Protein AF-A0A2T3NPB7-F1 (afdb_monomer)

Mean predicted aligned error: 5.7 Å

Nearest PDB structures (foldseek):
  2kkh-assembly1_A  TM=6.138E-01  e=2.465E-01  Arabidopsis thaliana
  1p8g-assembly1_A  TM=6.344E-01  e=1.487E+00  Bacillus subtilis
  8bwf-assembly10_J  TM=5.837E-01  e=1.698E+00  Homo sapiens
  2m88-assembly1_A  TM=4.924E-01  e=1.698E+00  Saccharomyces cerevisiae
  9esi-assembly1_M  TM=3.949E-01  e=1.698E+00  Schizosaccharomyces pombe

Sequence (69 aa):
MASLNRNEIEQALLKIPALKHYKINNATGSLLVEYDATLIKPQLLEALFSRSDQEAKQACYALSAYLAL

Foldseek 3Di:
DDPPDPVVVVVLQVLQQQWDDWDQDPVVRDIDTDGDCVQPPVVLVVQCPDPDPVSVVVSVVVVCVSRVD

Secondary structure (DSSP, 8-state):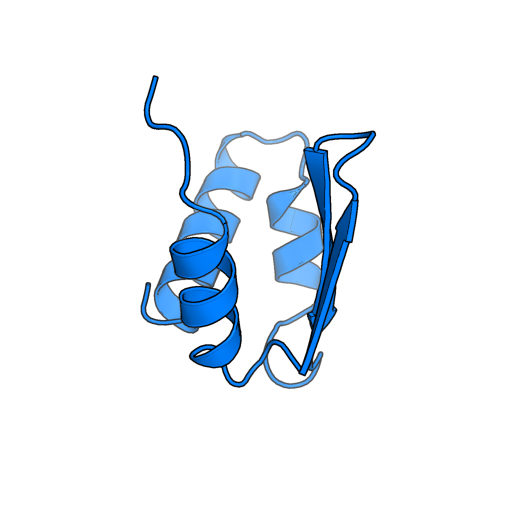
-----HHHHHHHHHT-TTEEEEEEETTTTEEEEEE-TTTS-HHHHHHHT-S-HHHHHHHHHHHHHHHT-

Solvent-accessible surface area (backbone atoms only — not comparable to full-atom values): 4188 Å² total; per-residue (Å²): 129,87,77,80,50,66,69,59,54,56,57,52,49,74,71,30,88,44,48,76,48,74,48,78,40,81,92,76,75,44,77,47,72,45,62,41,62,93,69,48,53,65,68,47,58,53,31,43,71,41,93,44,68,69,50,17,50,51,26,48,52,56,48,30,65,72,62,75,101

pLDDT: mean 84.39, std 10.93, range [40.19, 96.88]

Radius of gyration: 12.95 Å; Cα contacts (8 Å, |Δi|>4): 57; chains: 1; bounding box: 33×30×30 Å

Organism: NCBI:txid1342794

Structure (mmCIF, N/CA/C/O backbone):
data_AF-A0A2T3NPB7-F1
#
_entry.id   AF-A0A2T3NPB7-F1
#
loop_
_atom_site.group_PDB
_atom_site.id
_atom_site.type_symbol
_atom_site.label_atom_id
_atom_site.label_alt_id
_atom_site.label_comp_id
_atom_site.label_asym_id
_atom_site.label_entity_id
_atom_site.label_seq_id
_atom_site.pdbx_PDB_ins_code
_atom_site.Cartn_x
_atom_site.Cartn_y
_atom_site.Cartn_z
_atom_site.occupancy
_atom_site.B_iso_or_equiv
_atom_site.auth_seq_id
_atom_site.auth_comp_id
_atom_site.auth_asym_id
_atom_site.auth_atom_id
_atom_site.pdbx_PDB_model_num
ATOM 1 N N . MET A 1 1 ? 23.443 6.587 -4.590 1.00 40.19 1 MET A N 1
ATOM 2 C CA . MET A 1 1 ? 21.971 6.471 -4.653 1.00 40.19 1 MET A CA 1
ATOM 3 C C . MET A 1 1 ? 21.651 5.010 -4.416 1.00 40.19 1 MET A C 1
ATOM 5 O O . MET A 1 1 ? 22.207 4.187 -5.131 1.00 40.19 1 MET A O 1
ATOM 9 N N . ALA A 1 2 ? 20.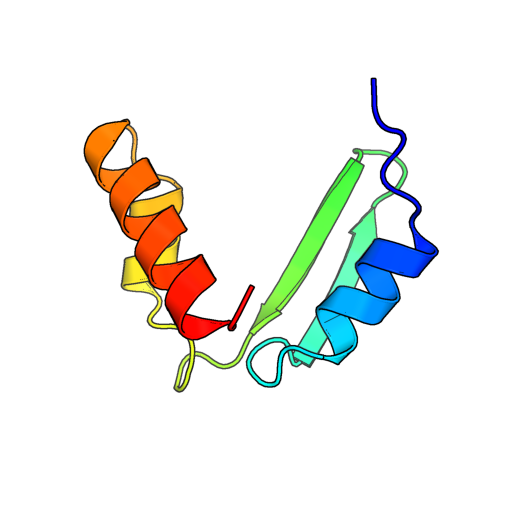902 4.672 -3.366 1.00 44.91 2 ALA A N 1
ATOM 10 C CA . ALA A 1 2 ? 20.569 3.279 -3.088 1.00 44.91 2 ALA A CA 1
ATOM 11 C C . ALA A 1 2 ? 19.689 2.756 -4.230 1.00 44.91 2 ALA A C 1
ATOM 13 O O . ALA A 1 2 ? 18.579 3.245 -4.432 1.00 44.91 2 ALA A O 1
ATOM 14 N N . SER A 1 3 ? 20.204 1.817 -5.018 1.00 56.28 3 SER A N 1
ATOM 15 C CA . SER A 1 3 ? 19.386 1.046 -5.944 1.00 56.28 3 SER A CA 1
ATOM 16 C C . SER A 1 3 ? 18.480 0.163 -5.098 1.00 56.28 3 SER A C 1
ATOM 18 O O . SER A 1 3 ? 18.926 -0.863 -4.590 1.00 56.28 3 SER A O 1
ATOM 20 N N . LEU A 1 4 ? 17.240 0.603 -4.888 1.00 60.94 4 LEU A N 1
ATOM 21 C CA . LEU A 1 4 ? 16.197 -0.211 -4.276 1.00 60.94 4 LEU A CA 1
ATOM 22 C C . LEU A 1 4 ? 16.103 -1.526 -5.054 1.00 60.94 4 LEU A C 1
ATOM 24 O O . LEU A 1 4 ? 15.721 -1.544 -6.227 1.00 60.94 4 LEU A O 1
ATOM 28 N N . ASN A 1 5 ? 16.527 -2.619 -4.423 1.00 76.25 5 ASN A N 1
ATOM 29 C CA . ASN A 1 5 ? 16.521 -3.925 -5.048 1.00 76.25 5 ASN A CA 1
ATOM 30 C C . ASN A 1 5 ? 15.066 -4.369 -5.190 1.00 76.25 5 ASN A C 1
ATOM 32 O O . ASN A 1 5 ? 14.334 -4.484 -4.207 1.00 76.25 5 ASN A O 1
ATOM 36 N N . ARG A 1 6 ? 14.640 -4.618 -6.427 1.00 75.44 6 ARG A N 1
ATOM 37 C CA . ARG A 1 6 ? 13.274 -5.035 -6.745 1.00 75.44 6 ARG A CA 1
ATOM 38 C C . ARG A 1 6 ? 12.821 -6.221 -5.896 1.00 75.44 6 ARG A C 1
ATOM 40 O O . ARG A 1 6 ? 11.709 -6.198 -5.385 1.00 75.44 6 ARG A O 1
ATOM 47 N N . ASN A 1 7 ? 13.690 -7.213 -5.714 1.00 80.25 7 ASN A N 1
ATOM 48 C CA . ASN A 1 7 ? 13.369 -8.379 -4.899 1.00 80.25 7 ASN A CA 1
ATOM 49 C C . ASN A 1 7 ? 13.074 -7.983 -3.449 1.00 80.25 7 ASN A C 1
ATOM 51 O O . ASN A 1 7 ? 12.173 -8.541 -2.837 1.00 80.25 7 ASN A O 1
ATOM 55 N N . GLU A 1 8 ? 13.800 -7.012 -2.898 1.00 82.00 8 GLU A N 1
ATOM 56 C CA . GLU A 1 8 ? 13.562 -6.537 -1.534 1.00 82.00 8 GLU A CA 1
ATOM 57 C C . GLU A 1 8 ? 12.225 -5.798 -1.428 1.00 82.00 8 GLU A C 1
ATOM 59 O O . GLU A 1 8 ? 11.492 -6.019 -0.466 1.00 82.00 8 GLU A O 1
ATOM 64 N N . ILE A 1 9 ? 11.860 -4.998 -2.440 1.00 81.06 9 ILE A N 1
ATOM 65 C CA . ILE A 1 9 ? 10.543 -4.348 -2.512 1.00 81.06 9 ILE A CA 1
ATOM 66 C C . ILE A 1 9 ? 9.432 -5.399 -2.577 1.00 81.06 9 ILE A C 1
ATOM 68 O O . ILE A 1 9 ? 8.497 -5.356 -1.785 1.00 81.06 9 ILE A O 1
ATOM 72 N N . GLU A 1 10 ? 9.533 -6.357 -3.496 1.00 82.38 10 GLU A N 1
ATOM 73 C CA . GLU A 1 10 ? 8.518 -7.397 -3.688 1.00 82.38 10 GLU A CA 1
ATOM 74 C C . GLU A 1 10 ? 8.345 -8.244 -2.416 1.00 82.38 10 GLU A C 1
ATOM 76 O O . GLU A 1 10 ? 7.220 -8.494 -1.983 1.00 82.38 10 GLU A O 1
ATOM 81 N N . GLN A 1 11 ? 9.445 -8.605 -1.748 1.00 83.62 11 GLN A N 1
ATOM 82 C CA . GLN A 1 11 ? 9.413 -9.324 -0.471 1.00 83.62 11 GLN A CA 1
ATOM 83 C C . GLN A 1 1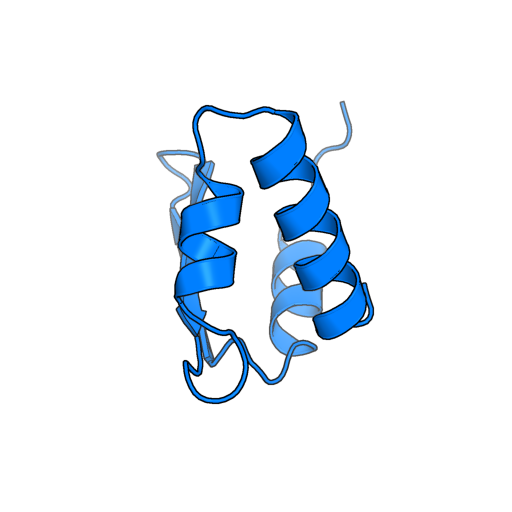1 ? 8.855 -8.482 0.682 1.00 83.62 11 GLN A C 1
ATOM 85 O O . GLN A 1 11 ? 8.193 -9.028 1.563 1.00 83.62 11 GLN A O 1
ATOM 90 N N . ALA A 1 12 ? 9.108 -7.173 0.707 1.00 82.44 12 ALA A N 1
ATOM 91 C CA . ALA A 1 12 ? 8.537 -6.282 1.712 1.00 82.44 12 ALA A CA 1
ATOM 92 C C . ALA A 1 12 ? 7.021 -6.135 1.529 1.00 82.44 12 ALA A C 1
ATOM 94 O O . ALA A 1 12 ? 6.281 -6.257 2.499 1.00 82.44 12 ALA A O 1
ATOM 95 N N . LEU A 1 13 ? 6.549 -5.956 0.291 1.00 83.06 13 LEU A N 1
ATOM 96 C CA . LEU A 1 13 ? 5.123 -5.803 -0.017 1.00 83.06 13 LEU A CA 1
ATOM 97 C C . LEU A 1 13 ? 4.305 -7.038 0.387 1.00 83.06 13 LEU A C 1
ATOM 99 O O . LEU A 1 13 ? 3.218 -6.890 0.936 1.00 83.06 13 LEU A O 1
ATOM 103 N N . LEU A 1 14 ? 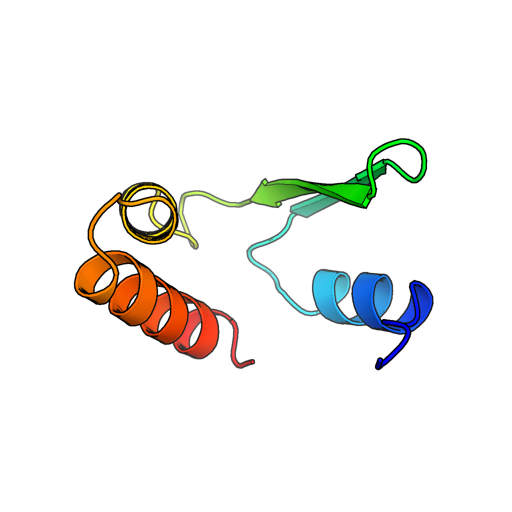4.847 -8.246 0.192 1.00 83.38 14 LEU A N 1
ATOM 104 C CA . LEU A 1 14 ? 4.195 -9.501 0.598 1.00 83.38 14 LEU A CA 1
ATOM 105 C C . LEU A 1 14 ? 3.997 -9.633 2.116 1.00 83.38 14 LEU A C 1
ATOM 107 O O . LEU A 1 14 ? 3.135 -10.390 2.558 1.00 83.38 14 LEU A O 1
ATOM 111 N N . LYS A 1 15 ? 4.789 -8.919 2.923 1.00 85.00 15 LYS A N 1
ATOM 112 C CA . LYS A 1 15 ? 4.700 -8.966 4.390 1.00 85.00 15 LYS A CA 1
ATOM 113 C C . LYS A 1 15 ? 3.618 -8.054 4.952 1.00 85.00 15 LYS A C 1
ATOM 115 O O . LYS A 1 15 ? 3.384 -8.090 6.155 1.00 85.00 15 LYS A O 1
ATOM 120 N N . ILE A 1 16 ? 2.975 -7.246 4.112 1.00 85.06 16 ILE A N 1
ATOM 121 C CA . ILE A 1 16 ? 2.022 -6.229 4.538 1.00 85.06 16 ILE A CA 1
ATOM 122 C C . ILE A 1 16 ? 0.600 -6.737 4.248 1.00 85.06 16 ILE A C 1
ATOM 124 O O . ILE A 1 16 ? 0.153 -6.666 3.106 1.00 85.06 16 ILE A O 1
ATOM 128 N N . PRO A 1 17 ? -0.165 -7.206 5.256 1.00 83.56 17 PRO A N 1
ATOM 129 C CA . PRO A 1 17 ? -1.460 -7.873 5.037 1.00 83.56 17 PRO A CA 1
ATOM 130 C C . PRO A 1 17 ? -2.527 -6.988 4.380 1.00 83.56 17 PRO A C 1
ATOM 132 O O . PRO A 1 17 ? -3.497 -7.486 3.793 1.00 83.56 17 PRO A O 1
ATOM 135 N N . ALA A 1 18 ? -2.358 -5.672 4.517 1.00 87.56 18 ALA A N 1
ATOM 136 C CA . ALA A 1 18 ? 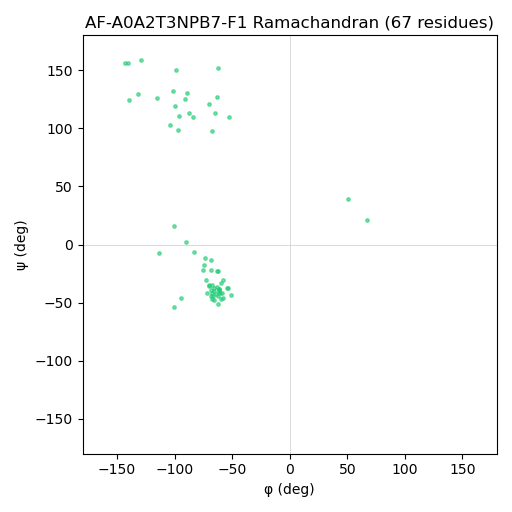-3.225 -4.671 3.925 1.00 87.56 18 ALA A CA 1
ATOM 137 C C . ALA A 1 18 ? -3.014 -4.506 2.414 1.00 87.56 18 ALA A C 1
ATOM 139 O O . ALA A 1 18 ? -3.902 -3.972 1.757 1.00 87.56 18 ALA A O 1
ATOM 140 N N . LEU A 1 19 ? -1.892 -4.966 1.851 1.00 88.31 19 LEU A N 1
ATOM 141 C CA . LEU A 1 19 ? -1.617 -4.912 0.415 1.00 88.31 19 LEU A CA 1
ATOM 142 C C . LEU A 1 19 ? -1.928 -6.285 -0.185 1.00 88.31 19 LEU A C 1
ATOM 144 O O . LEU A 1 19 ? -1.357 -7.293 0.222 1.00 88.31 19 LEU A O 1
ATOM 148 N N . LYS A 1 20 ? -2.878 -6.343 -1.119 1.00 86.94 20 LYS A N 1
ATOM 149 C CA . LYS A 1 20 ? -3.371 -7.609 -1.683 1.00 86.94 20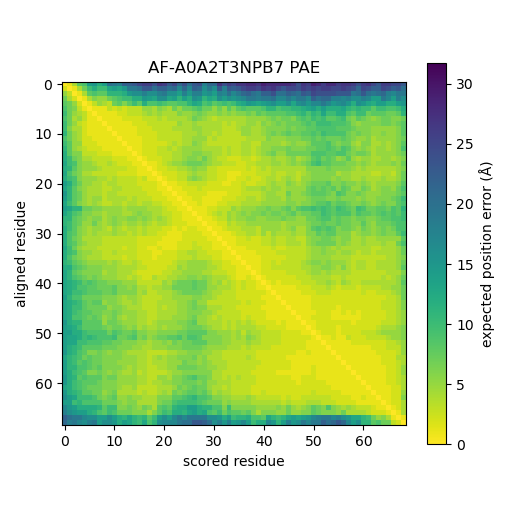 LYS A CA 1
ATOM 150 C C . LYS A 1 20 ? -2.643 -7.978 -2.964 1.00 86.94 20 LYS A C 1
ATOM 152 O O . LYS A 1 20 ? -2.191 -9.110 -3.105 1.00 86.94 20 LYS A O 1
ATOM 157 N N . HIS A 1 21 ? -2.484 -7.013 -3.864 1.00 88.50 21 HIS A N 1
ATOM 158 C CA . HIS A 1 21 ? -1.774 -7.198 -5.123 1.00 88.50 21 HIS A CA 1
ATOM 159 C C . HIS A 1 21 ? -0.943 -5.968 -5.453 1.00 88.50 21 HIS A C 1
ATOM 161 O O . HIS A 1 21 ? -1.248 -4.856 -5.024 1.00 88.50 21 HIS A O 1
ATOM 167 N N . TYR A 1 22 ? 0.097 -6.160 -6.256 1.00 89.06 22 TYR A N 1
ATOM 168 C CA . TYR A 1 22 ? 0.906 -5.062 -6.754 1.00 89.06 22 TYR A CA 1
ATOM 169 C C . TYR A 1 22 ? 1.367 -5.313 -8.187 1.00 89.06 22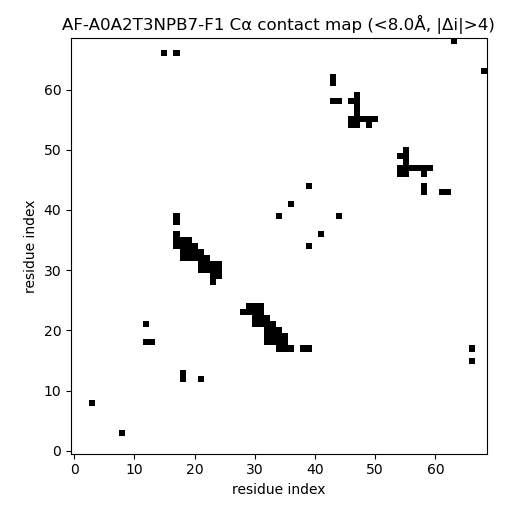 TYR A C 1
ATOM 171 O O . TYR A 1 22 ? 1.478 -6.451 -8.647 1.00 89.06 22 TYR A O 1
ATOM 179 N N . LYS A 1 23 ? 1.669 -4.226 -8.895 1.00 89.50 23 LYS A N 1
ATOM 180 C CA . LYS A 1 23 ? 2.270 -4.243 -10.227 1.00 89.50 23 LYS A CA 1
ATOM 181 C C . LYS A 1 23 ? 3.320 -3.147 -10.327 1.00 89.50 23 LYS A C 1
ATOM 183 O O . LYS A 1 23 ? 3.020 -1.972 -10.134 1.00 89.50 23 LYS A O 1
ATOM 188 N N . ILE A 1 24 ? 4.540 -3.534 -10.682 1.00 86.38 24 ILE A N 1
ATOM 189 C CA . ILE A 1 24 ? 5.631 -2.597 -10.961 1.00 86.38 24 ILE A CA 1
ATOM 190 C C . ILE A 1 24 ? 5.623 -2.269 -12.456 1.00 86.38 24 ILE A C 1
ATOM 192 O O . ILE A 1 24 ? 5.676 -3.166 -13.300 1.00 86.38 24 ILE A O 1
ATOM 196 N N . ASN A 1 25 ? 5.566 -0.981 -12.791 1.00 87.25 25 ASN A N 1
ATOM 197 C CA . ASN A 1 25 ? 5.776 -0.485 -14.143 1.00 87.25 25 ASN A CA 1
ATOM 198 C C . ASN A 1 25 ? 7.227 -0.017 -14.301 1.00 87.25 25 ASN A C 1
ATOM 200 O O . ASN A 1 25 ? 7.575 1.106 -13.942 1.00 87.25 25 ASN A O 1
ATOM 204 N N . ASN A 1 26 ? 8.065 -0.872 -14.886 1.00 82.38 26 ASN A N 1
ATOM 205 C CA . ASN A 1 26 ? 9.483 -0.572 -15.100 1.00 82.38 26 ASN A CA 1
ATOM 206 C C . ASN A 1 26 ? 9.726 0.538 -16.132 1.00 82.38 26 ASN A C 1
ATOM 208 O O . ASN A 1 26 ? 10.783 1.156 -16.104 1.00 82.38 26 ASN A O 1
ATOM 212 N N . ALA A 1 27 ? 8.772 0.807 -17.028 1.00 87.94 27 ALA A N 1
ATOM 213 C CA . ALA A 1 27 ? 8.919 1.874 -18.014 1.00 87.94 27 ALA A CA 1
ATOM 214 C C . ALA A 1 27 ? 8.797 3.266 -17.375 1.00 87.94 27 ALA A C 1
ATOM 216 O O . ALA A 1 27 ? 9.414 4.213 -17.852 1.00 87.94 27 ALA A O 1
ATOM 217 N N . THR A 1 28 ? 8.016 3.391 -16.296 1.00 87.75 28 THR A N 1
ATOM 218 C CA . THR A 1 28 ? 7.760 4.671 -15.611 1.00 87.75 28 THR A CA 1
ATOM 219 C C . THR A 1 28 ? 8.349 4.740 -14.203 1.00 87.75 28 THR A C 1
ATOM 221 O O . THR A 1 28 ? 8.284 5.788 -13.568 1.00 87.75 28 THR A O 1
ATOM 224 N N . GLY A 1 29 ? 8.886 3.632 -13.685 1.00 81.75 29 GLY A N 1
ATOM 225 C CA . GL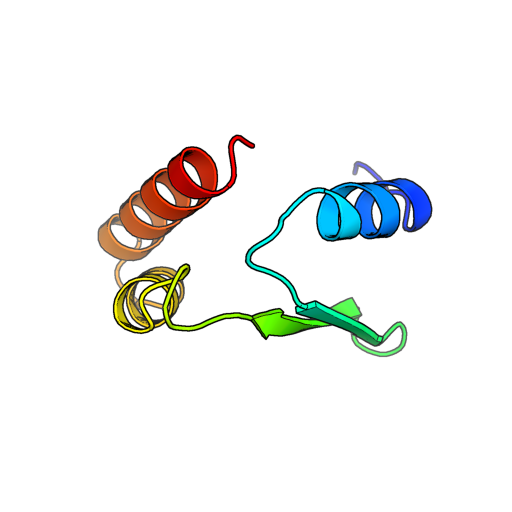Y A 1 29 ? 9.338 3.526 -12.297 1.00 81.75 29 GLY A CA 1
ATOM 226 C C . GLY A 1 29 ? 8.199 3.597 -11.275 1.00 81.75 29 GLY A C 1
ATOM 227 O O . GLY A 1 29 ? 8.430 3.952 -10.124 1.00 81.75 29 GLY A O 1
ATOM 228 N N . SER A 1 30 ? 6.962 3.307 -11.684 1.00 85.62 30 SER A N 1
ATOM 229 C CA . SER A 1 30 ? 5.777 3.439 -10.828 1.00 85.62 30 SER A CA 1
ATOM 230 C C . SER A 1 30 ? 5.361 2.100 -10.220 1.00 85.62 30 SER A C 1
ATOM 232 O O . SER A 1 30 ? 5.524 1.048 -10.839 1.00 85.62 30 SER A O 1
ATOM 234 N N . LEU A 1 31 ? 4.759 2.148 -9.032 1.00 85.25 31 LEU A N 1
ATOM 235 C CA . LEU A 1 31 ? 4.164 1.003 -8.348 1.00 85.25 31 LEU A CA 1
ATOM 236 C C . LEU A 1 31 ? 2.650 1.219 -8.241 1.00 85.25 31 LEU A C 1
ATOM 238 O O . LEU A 1 31 ? 2.207 2.242 -7.726 1.00 85.25 31 LEU A O 1
ATOM 242 N N . LEU A 1 32 ? 1.868 0.253 -8.714 1.00 89.12 32 LEU A N 1
ATOM 243 C CA . LEU A 1 32 ? 0.430 0.175 -8.470 1.00 89.12 32 LEU A CA 1
ATOM 244 C C . LEU A 1 32 ? 0.182 -0.866 -7.380 1.00 89.12 32 LEU A C 1
ATOM 246 O O . LEU A 1 32 ? 0.723 -1.967 -7.474 1.00 89.12 32 LEU A O 1
ATOM 250 N N . VAL A 1 33 ? -0.633 -0.534 -6.380 1.00 87.00 33 VAL A N 1
ATOM 251 C CA . VAL A 1 33 ? -0.970 -1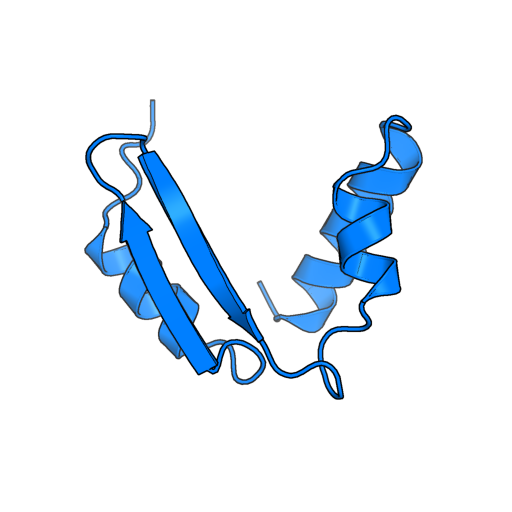.440 -5.275 1.00 87.00 33 VAL A CA 1
ATOM 252 C C . VAL A 1 33 ? -2.478 -1.460 -5.061 1.00 87.00 33 VAL A C 1
ATOM 254 O O . VAL A 1 33 ? -3.101 -0.410 -4.931 1.00 87.00 33 VAL A O 1
ATOM 257 N N . GLU A 1 34 ? -3.052 -2.657 -4.999 1.00 91.25 34 GLU A N 1
ATOM 258 C CA . GLU A 1 34 ? -4.403 -2.880 -4.492 1.00 91.25 34 GLU A CA 1
ATOM 259 C C . GLU A 1 34 ? -4.329 -3.132 -2.989 1.00 91.25 34 GLU A C 1
ATOM 261 O O . GLU A 1 34 ? -3.540 -3.963 -2.526 1.00 91.25 34 GLU A O 1
ATOM 266 N N . TYR A 1 35 ? -5.157 -2.427 -2.224 1.00 88.81 35 TYR A N 1
ATOM 267 C CA . TYR A 1 35 ? -5.140 -2.485 -0.770 1.00 88.81 35 TYR A CA 1
ATOM 268 C C . TYR A 1 35 ? -6.530 -2.741 -0.184 1.00 88.81 35 TYR A C 1
ATOM 270 O O . TYR A 1 35 ? -7.557 -2.490 -0.810 1.00 88.81 35 TYR A O 1
ATOM 278 N N . ASP A 1 36 ? -6.550 -3.235 1.048 1.00 89.44 36 ASP A N 1
ATOM 279 C CA . ASP A 1 36 ? -7.762 -3.441 1.830 1.00 89.44 36 ASP A CA 1
ATOM 280 C C . ASP A 1 36 ? -8.174 -2.145 2.532 1.00 89.44 36 ASP A C 1
ATOM 282 O O . ASP A 1 36 ? -7.517 -1.700 3.476 1.00 89.44 36 ASP A O 1
ATOM 286 N N . ALA A 1 37 ? -9.270 -1.535 2.079 1.00 88.31 37 ALA A N 1
ATOM 287 C CA . ALA A 1 37 ? -9.775 -0.283 2.639 1.00 88.31 37 ALA A CA 1
ATOM 288 C C . ALA A 1 37 ? -10.334 -0.422 4.068 1.00 88.31 37 ALA A C 1
ATOM 290 O O . ALA A 1 37 ? -10.546 0.589 4.740 1.00 88.31 37 ALA A O 1
ATOM 291 N N . THR A 1 38 ? -10.560 -1.649 4.556 1.00 87.81 38 THR A N 1
ATOM 292 C CA . THR A 1 38 ? -10.898 -1.888 5.969 1.00 87.81 38 THR A CA 1
ATOM 293 C C . THR A 1 38 ? -9.674 -1.765 6.876 1.00 87.81 38 THR A C 1
ATOM 295 O O . THR A 1 38 ? -9.815 -1.493 8.069 1.00 87.81 38 THR A O 1
ATOM 298 N N . LEU A 1 39 ? -8.476 -1.915 6.301 1.00 85.81 39 LEU A N 1
ATOM 299 C CA . LEU A 1 39 ? -7.198 -1.829 6.997 1.00 85.81 39 LEU A CA 1
ATOM 300 C C . LEU A 1 39 ? -6.539 -0.459 6.767 1.00 85.81 39 LEU A C 1
ATOM 302 O O . LEU A 1 39 ? -6.261 0.270 7.716 1.00 85.81 39 LEU A O 1
ATOM 306 N N . ILE A 1 40 ? -6.360 -0.042 5.512 1.00 87.12 40 ILE A N 1
ATOM 307 C CA . ILE A 1 40 ? -5.828 1.287 5.179 1.00 87.12 40 ILE A CA 1
ATOM 308 C C . ILE A 1 40 ? -6.992 2.239 4.909 1.00 87.12 40 ILE A C 1
ATOM 310 O O . ILE A 1 40 ? -7.675 2.147 3.888 1.00 87.12 40 ILE A O 1
ATOM 314 N N . LYS A 1 41 ? -7.198 3.197 5.817 1.00 86.56 41 LYS A N 1
ATOM 315 C CA . LYS A 1 41 ? -8.237 4.222 5.660 1.00 86.56 41 LYS A CA 1
ATOM 316 C C . LYS A 1 41 ? -7.947 5.082 4.418 1.00 86.56 41 LYS A C 1
ATOM 318 O O . LYS A 1 41 ? -6.868 5.667 4.361 1.00 86.56 41 LYS A O 1
ATOM 323 N N . PRO A 1 42 ? -8.892 5.254 3.472 1.00 87.06 42 PRO A N 1
ATOM 324 C CA . PRO A 1 42 ? -8.673 6.055 2.260 1.00 87.06 42 PRO A CA 1
ATOM 325 C C . PRO A 1 42 ? -8.192 7.488 2.531 1.00 87.06 42 PRO A C 1
ATOM 327 O O . PRO A 1 42 ? -7.291 7.976 1.860 1.00 87.06 42 PRO A O 1
ATOM 330 N N . GLN A 1 43 ? -8.704 8.111 3.593 1.00 89.81 43 GLN A N 1
ATOM 331 C CA . GLN A 1 43 ? -8.302 9.449 4.047 1.00 89.81 43 GLN A CA 1
ATOM 332 C C . GLN A 1 43 ? -6.804 9.547 4.368 1.00 89.81 43 GLN A C 1
ATOM 334 O O . GLN A 1 43 ? -6.199 10.598 4.199 1.00 89.81 43 GLN A O 1
ATOM 339 N N . LEU A 1 44 ? -6.191 8.449 4.823 1.00 89.62 44 LEU A N 1
ATOM 340 C CA . LEU A 1 44 ? -4.758 8.404 5.095 1.00 89.62 44 LEU A CA 1
ATOM 341 C C . LEU A 1 44 ? -3.943 8.464 3.796 1.00 89.62 44 LEU A C 1
ATOM 343 O O . LEU A 1 44 ? -2.893 9.097 3.763 1.00 89.62 44 LEU A O 1
ATOM 347 N N . LEU A 1 45 ? -4.437 7.839 2.722 1.00 89.06 45 LEU A N 1
ATOM 348 C CA . LEU A 1 45 ? -3.813 7.920 1.402 1.00 89.06 45 LEU A CA 1
ATOM 349 C C . LEU A 1 45 ? -4.019 9.299 0.777 1.00 89.06 45 LEU A C 1
ATOM 351 O O . LEU A 1 45 ? -3.074 9.856 0.234 1.00 89.06 45 LEU A O 1
ATOM 355 N N . GLU A 1 46 ? -5.211 9.882 0.896 1.00 91.50 46 GLU A N 1
ATOM 356 C CA . GLU A 1 46 ? -5.466 11.259 0.452 1.00 91.50 46 GLU A CA 1
ATOM 357 C C . GLU A 1 46 ? -4.523 12.251 1.148 1.00 91.50 46 GLU A C 1
ATOM 359 O O . GLU A 1 46 ? -3.877 13.060 0.482 1.00 91.50 46 GLU A O 1
ATOM 364 N N . ALA A 1 47 ? -4.369 12.125 2.470 1.00 93.44 47 ALA A N 1
ATOM 365 C CA . ALA A 1 47 ? -3.464 12.950 3.261 1.00 93.44 47 ALA A CA 1
ATOM 366 C C . ALA A 1 47 ? -1.989 12.754 2.866 1.00 93.44 47 ALA A C 1
ATOM 368 O O . ALA A 1 47 ? -1.240 13.728 2.821 1.00 93.44 47 ALA A O 1
ATOM 369 N N . LEU A 1 48 ? -1.569 11.529 2.515 1.00 92.50 48 LEU A N 1
ATOM 370 C CA . LEU A 1 48 ? -0.209 11.238 2.037 1.00 92.50 48 LEU A CA 1
ATOM 371 C C . LEU A 1 48 ? 0.145 12.020 0.762 1.00 92.50 48 LEU A C 1
ATOM 373 O O . LEU A 1 48 ? 1.299 12.401 0.580 1.00 92.50 48 LEU A O 1
ATOM 377 N N . PHE A 1 49 ? -0.843 12.278 -0.098 1.00 91.31 49 PHE A N 1
ATOM 378 C CA . PHE A 1 49 ? -0.689 13.053 -1.334 1.00 91.31 49 PHE A CA 1
ATOM 379 C C . PHE A 1 49 ? -1.182 14.501 -1.204 1.00 91.31 49 PHE A C 1
ATOM 381 O O . PHE A 1 49 ? -1.392 15.181 -2.214 1.00 91.31 49 PHE A O 1
ATOM 388 N N . SER A 1 50 ? -1.364 14.988 0.025 1.00 94.75 50 SER A N 1
ATOM 389 C CA . SER A 1 50 ? -1.720 16.381 0.270 1.00 94.75 50 SER A CA 1
ATOM 390 C C . SER A 1 50 ? -0.630 17.332 -0.227 1.00 94.75 50 SER A C 1
ATOM 392 O O . SER A 1 50 ? 0.558 17.016 -0.248 1.00 94.75 50 SER A O 1
ATOM 394 N N . ARG A 1 51 ? -1.042 18.552 -0.589 1.00 94.44 51 ARG A N 1
ATOM 395 C CA . ARG A 1 51 ? -0.122 19.659 -0.901 1.00 94.44 51 ARG A CA 1
ATOM 396 C C . ARG A 1 51 ? 0.542 20.246 0.346 1.00 94.44 51 ARG A C 1
ATOM 398 O O . ARG A 1 51 ? 1.442 21.068 0.213 1.00 94.44 51 ARG A O 1
ATOM 405 N N . SER A 1 52 ? 0.064 19.891 1.536 1.00 96.88 52 SER A N 1
ATOM 406 C CA . SER A 1 52 ? 0.671 20.287 2.801 1.00 96.88 52 SER A CA 1
ATOM 407 C C . SER A 1 52 ? 1.750 19.282 3.192 1.00 96.88 52 SER A C 1
ATOM 409 O O . SER A 1 52 ? 1.441 18.146 3.552 1.00 96.88 52 SER A O 1
ATOM 411 N N . ASP A 1 53 ? 3.010 19.718 3.199 1.00 94.56 53 ASP A N 1
ATOM 412 C CA . ASP A 1 53 ? 4.149 18.899 3.633 1.00 94.56 53 ASP A CA 1
ATOM 413 C C . ASP A 1 53 ? 3.943 18.310 5.035 1.00 94.56 53 ASP A C 1
ATOM 415 O O . ASP A 1 53 ? 4.323 17.171 5.306 1.00 94.56 53 ASP A O 1
ATOM 419 N N . GLN A 1 54 ? 3.325 19.073 5.940 1.00 95.25 54 GLN A N 1
ATOM 420 C CA . GLN A 1 54 ? 3.046 18.613 7.298 1.00 95.25 54 GLN A CA 1
ATOM 421 C C . GLN A 1 54 ? 2.022 17.473 7.309 1.00 95.25 54 GLN A C 1
ATOM 423 O O . GLN A 1 54 ? 2.216 16.486 8.019 1.00 95.25 54 GLN A O 1
ATOM 428 N N . GLU A 1 55 ? 0.952 17.604 6.530 1.00 94.62 55 GLU A N 1
ATOM 429 C CA . GLU A 1 55 ? -0.109 16.601 6.439 1.00 94.62 55 GLU A CA 1
ATOM 430 C C . GLU A 1 55 ? 0.409 15.320 5.778 1.00 94.62 55 GLU A C 1
ATOM 432 O O . GLU A 1 55 ? 0.264 14.235 6.342 1.00 94.62 55 GLU A O 1
ATOM 437 N N . ALA A 1 56 ? 1.128 15.456 4.662 1.00 94.75 56 ALA A N 1
ATOM 438 C CA . ALA A 1 56 ? 1.769 14.340 3.977 1.00 94.75 56 ALA A CA 1
ATOM 439 C C . ALA A 1 56 ? 2.761 13.607 4.892 1.00 94.75 56 ALA A C 1
ATOM 441 O O . ALA A 1 56 ? 2.788 12.375 4.942 1.00 94.75 56 ALA A O 1
ATOM 442 N N . LYS A 1 57 ? 3.545 14.347 5.686 1.00 94.31 57 LYS A N 1
ATOM 443 C CA . LYS A 1 57 ? 4.500 13.764 6.636 1.00 94.31 57 LYS A CA 1
ATOM 444 C C . LYS A 1 57 ? 3.810 13.027 7.783 1.00 94.31 57 LYS A C 1
ATOM 446 O O . LYS A 1 57 ? 4.244 11.938 8.152 1.00 94.31 57 LYS A O 1
ATOM 451 N N . GLN A 1 58 ? 2.736 13.587 8.338 1.00 93.94 58 GLN A N 1
ATOM 452 C CA . GLN A 1 58 ? 1.947 12.917 9.376 1.00 93.94 58 GLN A CA 1
ATOM 453 C C . GLN A 1 58 ? 1.282 11.647 8.846 1.00 93.94 58 GLN A C 1
ATOM 455 O O . GLN A 1 58 ? 1.337 10.610 9.505 1.00 93.94 58 GLN A O 1
ATOM 460 N N . ALA A 1 59 ? 0.719 11.706 7.640 1.00 92.81 59 ALA A N 1
ATOM 461 C CA . ALA A 1 59 ? 0.147 10.547 6.974 1.00 92.81 59 ALA A CA 1
ATOM 462 C C . ALA A 1 59 ? 1.201 9.462 6.716 1.00 92.81 59 ALA A C 1
ATOM 464 O O . ALA A 1 59 ? 0.943 8.289 6.969 1.00 92.81 59 ALA A O 1
ATOM 465 N N . CYS A 1 60 ? 2.412 9.849 6.306 1.00 90.88 60 CYS A N 1
ATOM 466 C CA . CYS A 1 60 ? 3.534 8.929 6.129 1.00 90.88 60 CYS A CA 1
ATOM 467 C C . CYS A 1 60 ? 3.889 8.197 7.434 1.00 90.88 60 CYS A C 1
ATOM 469 O O . CYS A 1 60 ? 3.991 6.972 7.433 1.00 90.88 60 CYS A O 1
ATOM 471 N N . TYR A 1 61 ? 3.986 8.911 8.562 1.00 90.88 61 TYR A N 1
ATOM 472 C CA . TYR A 1 61 ? 4.250 8.284 9.865 1.00 90.88 61 TYR A CA 1
ATOM 473 C C . TYR A 1 61 ? 3.115 7.381 10.347 1.00 90.88 61 TYR A C 1
ATOM 475 O O . TYR A 1 61 ? 3.361 6.314 10.905 1.00 90.88 61 TYR A O 1
ATOM 483 N N . ALA A 1 62 ? 1.866 7.793 10.142 1.00 88.94 62 ALA A N 1
ATOM 484 C CA . ALA A 1 62 ? 0.721 6.967 10.494 1.00 88.94 62 ALA A CA 1
ATOM 485 C C . ALA A 1 62 ? 0.664 5.697 9.631 1.00 88.94 62 ALA A C 1
ATOM 487 O O . ALA A 1 62 ? 0.364 4.624 10.152 1.00 88.94 62 ALA A O 1
ATOM 488 N N . LEU A 1 63 ? 1.013 5.793 8.344 1.00 86.19 63 LEU A N 1
ATOM 489 C CA . LEU A 1 63 ? 1.115 4.644 7.453 1.00 86.19 63 LEU A CA 1
ATOM 490 C C . LEU A 1 63 ? 2.259 3.713 7.882 1.00 86.19 63 LEU A C 1
ATOM 492 O O . LEU A 1 63 ? 2.030 2.519 8.020 1.00 86.19 63 LEU A O 1
ATOM 496 N N . SER A 1 64 ? 3.462 4.225 8.159 1.00 83.44 64 SER A N 1
ATOM 497 C CA . SER A 1 64 ? 4.595 3.378 8.569 1.00 83.44 64 SER A CA 1
ATOM 498 C C . SER A 1 64 ? 4.316 2.641 9.881 1.00 83.44 64 SER A C 1
ATOM 500 O O . SER A 1 64 ? 4.506 1.429 9.959 1.00 83.44 64 SER A O 1
ATOM 502 N N . ALA A 1 65 ? 3.753 3.339 10.874 1.00 82.44 65 ALA A N 1
ATOM 503 C CA . ALA A 1 65 ? 3.346 2.736 12.140 1.00 82.44 65 ALA A CA 1
ATOM 504 C C . ALA A 1 65 ? 2.272 1.653 11.950 1.00 82.44 65 ALA A C 1
ATOM 506 O O . ALA A 1 65 ? 2.305 0.623 12.620 1.00 82.44 65 ALA A O 1
ATOM 507 N N . TYR A 1 66 ? 1.334 1.868 11.024 1.00 74.69 66 TYR A N 1
ATOM 508 C CA . TYR A 1 66 ? 0.270 0.913 10.725 1.00 74.69 66 TYR A CA 1
ATOM 509 C C . TYR A 1 66 ? 0.781 -0.346 10.012 1.00 74.69 66 TYR A C 1
ATOM 511 O O . TYR A 1 66 ? 0.281 -1.443 10.252 1.00 74.69 66 TYR A O 1
ATOM 519 N N . LEU A 1 67 ? 1.788 -0.200 9.150 1.00 72.94 67 LEU A N 1
ATOM 520 C CA . LEU A 1 67 ? 2.371 -1.304 8.383 1.00 72.94 67 LEU A CA 1
ATOM 521 C C . LEU A 1 67 ? 3.544 -1.990 9.108 1.00 72.94 67 LEU A C 1
ATOM 523 O O . LEU A 1 67 ? 4.118 -2.922 8.551 1.00 72.94 67 LEU A O 1
ATOM 527 N N . ALA A 1 68 ? 3.870 -1.561 10.336 1.00 63.62 68 ALA A N 1
ATOM 528 C CA . ALA A 1 68 ? 5.016 -2.027 11.126 1.00 63.62 68 ALA A CA 1
ATOM 529 C C . ALA A 1 68 ? 6.349 -1.985 10.346 1.00 63.62 68 ALA A C 1
ATOM 531 O O . ALA A 1 68 ? 7.171 -2.899 10.456 1.00 63.62 68 ALA A O 1
ATOM 532 N N . LEU A 1 69 ? 6.526 -0.926 9.545 1.00 57.28 69 LEU A N 1
ATOM 533 C CA . LEU A 1 69 ? 7.758 -0.587 8.826 1.00 57.28 69 LEU A CA 1
ATOM 534 C C . LEU A 1 69 ? 8.610 0.398 9.630 1.00 57.28 69 LEU A C 1
ATOM 536 O O . LEU A 1 69 ? 8.026 1.343 10.213 1.00 57.28 69 LEU A O 1
#

InterPro domains:
  IPR036163 Heavy metal-associated domain superfamily [SSF55008] (7-52)